Protein AF-A0A8I1QI33-F1 (afdb_monomer_lite)

Radius of gyration: 28.57 Å; chains: 1; bounding box: 33×34×102 Å

Sequence (108 aa):
MLKRHDLADPASDAPAAPLSNGGPPLDDSPRPWGNNGIGNYFEWKAASEKAFNDVPYDIAVMRARRAEAMGLTYREYTLEILERGRYLSAEADAERIAEIKRRRSIRY

pLDDT: mean 82.84, std 18.64, range [38.69, 98.0]

Secondary structure (DSSP, 8-state):
-----PPPP-------------PPPPP-PPPTT-SS--TTHHHHHHHHHHHHTSS-HHHHHHHHHHHHHTT--HHHHHHHHHHH-----TTT-HHHHHHHHHHTT---

Structure (mmCIF, N/CA/C/O backbone):
data_AF-A0A8I1QI33-F1
#
_entry.id   AF-A0A8I1QI33-F1
#
loop_
_atom_site.group_PDB
_atom_site.id
_atom_site.type_symbol
_atom_site.label_atom_id
_atom_site.label_alt_id
_atom_site.label_comp_id
_atom_site.label_asym_id
_atom_site.label_entity_id
_atom_site.label_seq_id
_atom_site.pdbx_PDB_ins_code
_atom_site.Cartn_x
_atom_site.Cartn_y
_atom_site.Cartn_z
_atom_site.occupancy
_atom_site.B_iso_or_equiv
_atom_site.auth_seq_id
_atom_site.auth_comp_id
_atom_site.auth_asym_id
_atom_site.auth_atom_id
_atom_site.pdbx_PDB_model_num
ATOM 1 N N . MET A 1 1 ? 17.260 15.799 -85.345 1.00 40.59 1 MET A N 1
ATOM 2 C CA . MET A 1 1 ? 16.881 17.004 -84.566 1.00 40.59 1 MET A CA 1
ATOM 3 C C . MET A 1 1 ? 15.376 16.920 -84.353 1.00 40.59 1 MET A C 1
ATOM 5 O O . MET A 1 1 ? 14.705 16.694 -85.340 1.00 40.59 1 MET A O 1
ATOM 9 N N . LEU A 1 2 ? 14.770 16.954 -83.168 1.00 43.50 2 LEU A N 1
ATOM 10 C CA . LEU A 1 2 ? 15.168 17.433 -81.844 1.00 43.50 2 LEU A CA 1
ATOM 11 C C . LEU A 1 2 ? 14.480 16.547 -80.775 1.00 43.50 2 LEU A C 1
ATOM 13 O O . LEU A 1 2 ? 13.370 16.065 -80.989 1.00 43.50 2 LEU A O 1
ATOM 17 N N . LYS A 1 3 ? 15.171 16.304 -79.656 1.00 42.88 3 LYS A N 1
ATOM 18 C CA . LYS A 1 3 ? 14.716 15.515 -78.499 1.00 42.88 3 LYS A CA 1
ATOM 19 C C . LYS A 1 3 ? 13.576 16.220 -77.755 1.00 42.88 3 LYS A C 1
ATOM 21 O O . LYS A 1 3 ? 13.636 17.429 -77.562 1.00 42.88 3 LYS A O 1
ATOM 26 N N . ARG A 1 4 ? 12.616 15.428 -77.264 1.00 47.25 4 ARG A N 1
ATOM 27 C CA . ARG A 1 4 ? 11.704 15.801 -76.173 1.00 47.25 4 ARG A CA 1
ATOM 28 C C . ARG A 1 4 ? 12.523 16.030 -74.902 1.00 47.25 4 ARG A C 1
ATOM 30 O O . ARG A 1 4 ? 13.232 15.117 -74.487 1.00 47.25 4 ARG A O 1
ATOM 37 N N . HIS A 1 5 ? 12.413 17.210 -74.310 1.00 38.69 5 HIS A N 1
ATOM 38 C CA . HIS A 1 5 ? 12.788 17.479 -72.924 1.00 38.69 5 HIS A CA 1
ATOM 39 C C . HIS A 1 5 ? 11.817 18.532 -72.397 1.00 38.69 5 HIS A C 1
ATOM 41 O O . HIS A 1 5 ? 12.081 19.726 -72.505 1.00 38.69 5 HIS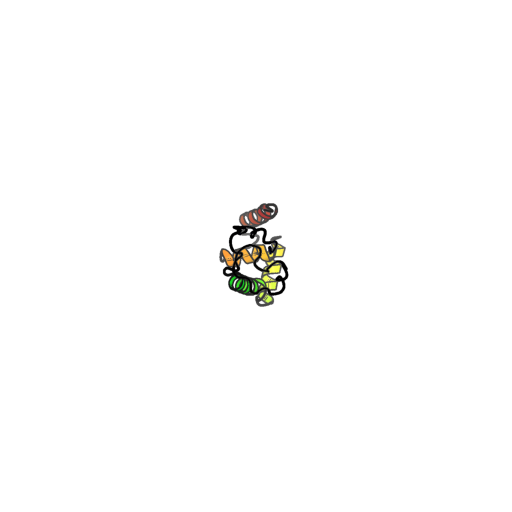 A O 1
ATOM 47 N N . ASP A 1 6 ? 10.688 18.068 -71.865 1.00 47.09 6 ASP A N 1
ATOM 48 C CA . ASP A 1 6 ? 9.920 18.874 -70.927 1.00 47.09 6 ASP A CA 1
ATOM 49 C C . ASP A 1 6 ? 10.583 18.766 -69.554 1.00 47.09 6 ASP A C 1
ATOM 51 O O . ASP A 1 6 ? 11.074 17.712 -69.137 1.00 47.09 6 ASP A O 1
ATOM 55 N N . LEU A 1 7 ? 10.704 19.939 -68.952 1.00 47.28 7 LEU A N 1
ATOM 56 C CA . LEU A 1 7 ? 11.522 20.281 -67.807 1.00 47.28 7 LEU A CA 1
ATOM 57 C C . LEU A 1 7 ? 10.964 19.690 -66.509 1.00 47.28 7 LEU A C 1
ATOM 59 O O . LEU A 1 7 ? 9.762 19.515 -66.346 1.00 47.28 7 LEU A O 1
ATOM 63 N N . ALA A 1 8 ? 11.899 19.396 -65.609 1.00 43.12 8 ALA A N 1
ATOM 64 C CA . ALA A 1 8 ? 11.711 18.858 -64.273 1.00 43.12 8 ALA A CA 1
ATOM 65 C C . ALA A 1 8 ? 10.612 19.560 -63.452 1.00 43.12 8 ALA A C 1
ATOM 67 O O . ALA A 1 8 ? 10.561 20.789 -63.400 1.00 43.12 8 ALA A O 1
ATOM 68 N N . ASP A 1 9 ? 9.825 18.753 -62.735 1.00 46.47 9 ASP A N 1
ATOM 69 C CA . ASP A 1 9 ? 9.007 19.185 -61.601 1.00 46.47 9 ASP A CA 1
ATOM 70 C C . ASP A 1 9 ? 9.900 19.857 -60.540 1.00 46.47 9 ASP A C 1
ATOM 72 O O . ASP A 1 9 ? 10.849 19.228 -60.049 1.00 46.47 9 ASP A O 1
ATOM 76 N N . PRO A 1 10 ? 9.643 21.121 -60.159 1.00 42.53 10 PRO A N 1
ATOM 77 C CA . PRO A 1 10 ? 10.389 21.755 -59.090 1.00 42.53 10 PRO A CA 1
ATOM 78 C C . PRO A 1 10 ? 9.958 21.171 -57.742 1.00 42.53 10 PRO A C 1
ATOM 80 O O . PRO A 1 10 ? 8.815 21.312 -57.321 1.00 42.53 10 PRO A O 1
ATOM 83 N N . ALA A 1 11 ? 10.922 20.514 -57.097 1.00 46.47 11 ALA A N 1
ATOM 84 C CA . ALA A 1 11 ? 11.117 20.434 -55.653 1.00 46.47 11 ALA A CA 1
ATOM 85 C C . ALA A 1 11 ? 9.843 20.569 -54.797 1.00 46.47 11 ALA A C 1
ATOM 87 O O . ALA A 1 11 ? 9.443 21.655 -54.383 1.00 46.47 11 ALA A O 1
ATOM 88 N N . SER A 1 12 ? 9.267 19.413 -54.467 1.00 46.31 12 SER A N 1
ATOM 89 C CA . SER A 1 12 ? 8.430 19.220 -53.283 1.00 46.31 12 SER A CA 1
ATOM 90 C C . SER A 1 12 ? 9.197 19.699 -52.043 1.00 46.31 12 SER A C 1
ATOM 92 O O . SER A 1 12 ? 10.023 18.966 -51.498 1.00 46.31 12 SER A O 1
ATOM 94 N N . ASP A 1 13 ? 8.897 20.920 -51.605 1.00 51.16 13 ASP A N 1
ATOM 95 C CA . ASP A 1 13 ? 9.412 21.598 -50.408 1.00 51.16 13 ASP A CA 1
ATOM 96 C C . ASP A 1 13 ? 8.796 21.002 -49.120 1.00 51.16 13 ASP A C 1
ATOM 98 O O . ASP A 1 13 ? 8.253 21.688 -48.254 1.00 51.16 13 ASP A O 1
ATOM 102 N N . ALA A 1 14 ? 8.808 19.672 -49.014 1.00 53.59 14 ALA A N 1
ATOM 103 C CA . ALA A 1 14 ? 8.375 18.965 -47.819 1.00 53.59 14 ALA A CA 1
ATOM 104 C C . ALA A 1 14 ? 9.534 18.961 -46.807 1.00 53.59 14 ALA A C 1
ATOM 106 O O . ALA A 1 14 ? 10.651 18.583 -47.175 1.00 53.59 14 ALA A O 1
ATOM 107 N N . PRO A 1 15 ? 9.309 19.359 -45.540 1.00 48.44 15 PRO A N 1
ATOM 108 C CA . PRO A 1 15 ? 10.368 19.383 -44.541 1.00 48.44 15 PRO A CA 1
ATOM 109 C C . PRO A 1 15 ? 10.948 17.975 -44.399 1.00 48.44 15 PRO A C 1
ATOM 111 O O . PRO A 1 15 ? 10.203 17.011 -44.219 1.00 48.44 15 PRO A O 1
ATOM 114 N N . ALA A 1 16 ? 12.274 17.866 -44.519 1.00 54.56 16 ALA A N 1
ATOM 115 C CA . ALA A 1 16 ? 12.988 16.600 -44.441 1.00 54.56 16 ALA A CA 1
ATOM 116 C C . ALA A 1 16 ? 12.542 15.833 -43.191 1.00 54.56 16 ALA A C 1
ATOM 118 O O . ALA A 1 16 ? 12.742 16.289 -42.062 1.00 54.56 16 ALA A O 1
ATOM 119 N N . ALA A 1 17 ? 11.911 14.676 -43.407 1.00 58.97 17 ALA A N 1
ATOM 120 C CA . ALA A 1 17 ? 11.598 13.755 -42.331 1.00 58.97 17 ALA A CA 1
ATOM 121 C C . ALA A 1 17 ? 12.895 13.472 -41.551 1.00 58.97 17 ALA A C 1
ATOM 123 O O . ALA A 1 17 ? 13.953 13.329 -42.179 1.00 58.97 17 ALA A O 1
ATOM 124 N N . PRO A 1 18 ? 12.848 13.425 -40.207 1.00 60.91 18 PRO A N 1
ATOM 125 C CA . PRO A 1 18 ? 14.032 13.150 -39.405 1.00 60.91 18 PRO A CA 1
ATOM 126 C C . PRO A 1 18 ? 14.703 11.884 -39.942 1.00 60.91 18 PRO A C 1
ATOM 128 O O . PRO A 1 18 ? 14.021 10.887 -40.174 1.00 60.91 18 PRO A O 1
ATOM 131 N N . LEU A 1 19 ? 16.012 11.981 -40.206 1.00 59.03 19 LEU A N 1
ATOM 132 C CA . LEU A 1 19 ? 16.848 10.975 -40.869 1.00 59.03 19 LEU A CA 1
ATOM 133 C C . LEU A 1 19 ? 16.505 9.562 -40.374 1.00 59.03 19 LEU A C 1
ATOM 135 O O . LEU A 1 19 ? 16.950 9.138 -39.310 1.00 59.03 19 LEU A O 1
ATOM 139 N N . SER A 1 20 ? 15.691 8.850 -41.151 1.00 69.88 20 SER A N 1
ATOM 140 C CA . SER A 1 20 ? 15.297 7.472 -40.883 1.00 69.88 20 SER A CA 1
ATOM 141 C C . SER A 1 20 ? 16.130 6.558 -41.771 1.00 69.88 20 SER A C 1
ATOM 143 O O . SER A 1 20 ? 16.287 6.807 -42.965 1.00 69.88 20 SER A O 1
ATOM 145 N N . ASN A 1 21 ? 16.681 5.494 -41.195 1.00 80.81 21 ASN A N 1
ATOM 146 C CA . ASN A 1 21 ? 17.572 4.540 -41.858 1.00 80.81 21 ASN A CA 1
ATOM 147 C C . ASN A 1 21 ? 16.853 3.584 -42.835 1.00 80.81 21 ASN A C 1
ATOM 149 O O . ASN A 1 21 ? 17.419 2.555 -43.197 1.00 80.81 21 ASN A O 1
ATOM 153 N N . GLY A 1 22 ? 15.617 3.889 -43.252 1.00 78.81 22 GLY A N 1
ATOM 154 C CA . GLY A 1 22 ? 14.832 3.058 -44.175 1.00 78.81 22 GLY A CA 1
ATOM 155 C C . GLY A 1 22 ? 14.530 1.653 -43.642 1.00 78.81 22 GLY A C 1
ATOM 156 O O . GLY A 1 22 ? 14.171 0.769 -44.417 1.00 78.81 22 GLY A O 1
ATOM 157 N N . GLY A 1 23 ? 14.713 1.433 -42.336 1.00 81.75 23 GLY A N 1
ATOM 158 C CA . GLY A 1 23 ? 14.397 0.170 -41.687 1.00 81.75 23 GLY A CA 1
ATOM 159 C C . GLY A 1 23 ? 12.889 -0.095 -41.682 1.00 81.75 23 GLY A C 1
ATOM 160 O O . GLY A 1 23 ? 12.100 0.838 -41.859 1.00 81.75 23 GLY A O 1
ATOM 161 N N . PRO A 1 24 ? 12.471 -1.356 -41.468 1.00 80.69 24 PRO A N 1
ATOM 162 C CA . PRO A 1 24 ? 11.069 -1.678 -41.245 1.00 80.69 24 PRO A CA 1
ATOM 163 C C . PRO A 1 24 ? 10.478 -0.751 -40.173 1.00 80.69 24 PRO A C 1
ATOM 165 O O . PRO A 1 24 ? 11.180 -0.454 -39.197 1.00 80.69 24 PRO A O 1
ATOM 168 N N . PRO A 1 25 ? 9.225 -0.288 -40.333 1.00 75.81 25 PRO A N 1
ATOM 169 C CA . PRO A 1 25 ? 8.575 0.506 -39.303 1.00 75.81 25 PRO A CA 1
ATOM 170 C C . PRO A 1 25 ? 8.636 -0.259 -37.981 1.00 75.81 25 PRO A C 1
ATOM 172 O O . PRO A 1 25 ? 8.402 -1.470 -37.941 1.00 75.81 25 PRO A O 1
ATOM 175 N N . LEU A 1 26 ? 9.014 0.444 -36.914 1.00 72.38 26 LEU A N 1
ATOM 176 C CA . LEU A 1 26 ? 8.964 -0.134 -35.580 1.00 72.38 26 LEU A CA 1
ATOM 177 C C . LEU A 1 26 ? 7.503 -0.458 -35.264 1.00 72.38 26 LEU A C 1
ATOM 179 O O . LEU A 1 26 ? 6.611 0.309 -35.615 1.00 72.38 26 LEU A O 1
ATOM 183 N N . ASP A 1 27 ? 7.274 -1.603 -34.628 1.00 74.81 27 ASP A N 1
ATOM 184 C CA . ASP A 1 27 ? 5.955 -1.946 -34.109 1.00 74.81 27 ASP A CA 1
ATOM 185 C C . ASP A 1 27 ? 5.510 -0.862 -33.114 1.00 74.81 27 ASP A C 1
ATOM 187 O O . ASP A 1 27 ? 6.219 -0.578 -32.143 1.00 74.81 27 ASP A O 1
ATOM 191 N N . ASP A 1 28 ? 4.334 -0.276 -33.347 1.00 70.50 28 ASP A N 1
ATOM 192 C CA . ASP A 1 28 ? 3.699 0.737 -32.493 1.00 70.50 28 ASP A CA 1
ATOM 193 C C . ASP A 1 28 ? 3.104 0.126 -31.211 1.00 70.50 28 ASP A C 1
ATOM 195 O O . ASP A 1 28 ? 2.162 0.661 -30.615 1.00 70.50 28 ASP A O 1
ATOM 199 N N . SER A 1 29 ? 3.646 -1.010 -30.762 1.00 74.44 29 SER A N 1
ATOM 200 C CA . SER A 1 29 ? 3.275 -1.617 -29.493 1.00 74.44 29 SER A CA 1
ATOM 201 C C . SER A 1 29 ? 3.353 -0.561 -28.387 1.00 74.44 29 SER A C 1
ATOM 203 O O . SER A 1 29 ? 4.363 0.154 -28.276 1.00 74.44 29 SER A O 1
ATOM 205 N N . PRO A 1 30 ? 2.285 -0.407 -27.580 1.00 80.44 30 PRO A N 1
ATOM 206 C CA . PRO A 1 30 ? 2.222 0.644 -26.585 1.00 80.44 30 PRO A CA 1
ATOM 207 C C . PRO A 1 30 ? 3.414 0.510 -25.649 1.00 80.44 30 PRO A C 1
ATOM 209 O O . PRO A 1 30 ? 3.602 -0.498 -24.963 1.00 80.44 30 PRO A O 1
ATOM 212 N N . ARG A 1 31 ? 4.242 1.555 -25.636 1.00 85.81 31 ARG A N 1
ATOM 213 C CA . ARG A 1 31 ? 5.441 1.567 -24.807 1.00 85.81 31 ARG A CA 1
ATOM 214 C C . ARG A 1 31 ? 5.029 1.439 -23.341 1.00 85.81 31 ARG A C 1
ATOM 216 O O . ARG A 1 31 ? 4.054 2.070 -22.931 1.00 85.81 31 ARG A O 1
ATOM 223 N N . PRO A 1 32 ? 5.782 0.696 -22.515 1.00 87.62 32 PRO A N 1
ATOM 224 C CA . PRO A 1 32 ? 5.398 0.473 -21.123 1.00 87.62 32 PRO A CA 1
ATOM 225 C C . PRO A 1 32 ? 5.410 1.759 -20.275 1.00 87.62 32 PRO A C 1
ATOM 227 O O . PRO A 1 32 ? 4.739 1.815 -19.247 1.00 87.62 32 PRO A O 1
ATOM 230 N N . TRP A 1 33 ? 6.120 2.804 -20.720 1.00 87.50 33 TRP A N 1
ATOM 231 C CA . TRP A 1 33 ? 6.114 4.156 -20.138 1.00 87.50 33 TRP A CA 1
ATOM 232 C C . TRP A 1 33 ? 5.087 5.117 -20.773 1.00 87.50 33 TRP A C 1
ATOM 234 O O . TRP A 1 33 ? 5.024 6.292 -20.413 1.00 87.50 33 TRP A O 1
ATOM 244 N N . GLY A 1 34 ? 4.263 4.632 -21.705 1.00 86.31 34 GLY A N 1
ATOM 245 C CA . GLY A 1 34 ? 3.203 5.393 -22.362 1.00 86.31 34 GLY A CA 1
ATOM 246 C C . GLY A 1 34 ? 3.684 6.397 -23.416 1.00 86.31 34 GLY A C 1
ATOM 247 O O . GLY A 1 34 ? 4.793 6.314 -23.952 1.00 86.31 34 GLY A O 1
ATOM 248 N N . ASN A 1 35 ? 2.800 7.351 -23.727 1.00 83.00 35 ASN A N 1
ATOM 249 C CA . ASN A 1 35 ? 3.005 8.362 -24.776 1.00 83.00 35 ASN A CA 1
ATOM 250 C C . ASN A 1 35 ? 4.008 9.451 -24.378 1.00 83.00 35 ASN A C 1
ATOM 252 O O . ASN A 1 35 ? 4.542 10.146 -25.241 1.00 83.00 35 ASN A O 1
ATOM 256 N N . ASN A 1 36 ? 4.275 9.587 -23.081 1.00 77.19 36 ASN A N 1
ATOM 257 C CA . ASN A 1 36 ? 5.301 10.487 -22.579 1.00 77.19 36 ASN A CA 1
ATOM 258 C C . ASN A 1 36 ? 6.702 9.924 -22.891 1.00 77.19 36 ASN A C 1
ATOM 260 O O . ASN A 1 36 ? 6.865 8.773 -23.307 1.00 77.19 36 ASN A O 1
ATOM 264 N N . GLY A 1 37 ? 7.738 10.746 -22.726 1.00 81.50 37 GLY A N 1
ATOM 265 C CA . GLY A 1 37 ? 9.120 10.264 -22.785 1.00 81.50 37 GLY A CA 1
ATOM 266 C C . GLY A 1 37 ? 9.397 9.212 -21.703 1.00 81.50 37 GLY A C 1
ATOM 267 O O . GLY A 1 37 ? 8.686 9.142 -2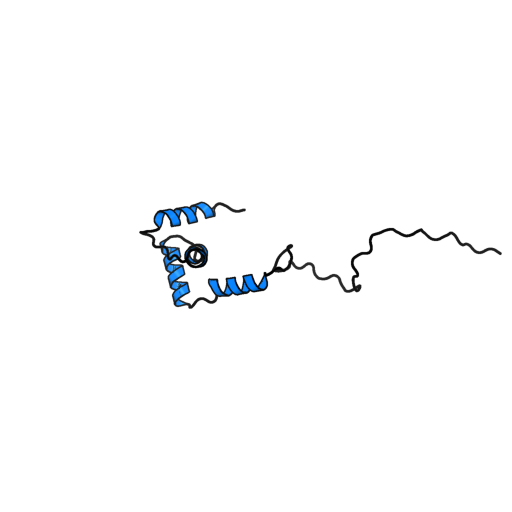0.704 1.00 81.50 37 GLY A O 1
ATOM 268 N N . ILE A 1 38 ? 10.452 8.413 -21.891 1.00 89.44 38 ILE A N 1
ATOM 269 C CA . ILE A 1 38 ? 10.830 7.335 -20.959 1.00 89.44 38 ILE A CA 1
ATOM 270 C C . ILE A 1 38 ? 11.092 7.836 -19.532 1.00 89.44 38 ILE A C 1
ATOM 272 O O . ILE A 1 38 ? 10.789 7.136 -18.568 1.00 89.44 38 ILE A O 1
ATOM 276 N N . GLY A 1 39 ? 11.608 9.064 -19.401 1.00 89.50 39 GLY A N 1
ATOM 277 C CA . GLY A 1 39 ? 11.881 9.702 -18.116 1.00 89.50 39 GLY A CA 1
ATOM 278 C C . GLY A 1 39 ? 12.678 8.788 -17.184 1.00 89.50 39 GLY A C 1
ATOM 279 O O . GLY A 1 39 ? 13.674 8.198 -17.587 1.00 89.50 39 GLY A O 1
ATOM 280 N N . ASN A 1 40 ? 12.196 8.665 -15.952 1.00 92.62 40 ASN A N 1
ATOM 281 C CA . ASN A 1 40 ? 12.704 7.784 -14.900 1.00 92.62 40 ASN A CA 1
ATOM 282 C C . ASN A 1 40 ? 11.794 6.559 -14.680 1.00 92.62 40 ASN A C 1
ATOM 284 O O . ASN A 1 40 ? 11.614 6.091 -13.552 1.00 92.62 40 ASN A O 1
ATOM 288 N N . TYR A 1 41 ? 11.130 6.088 -15.741 1.00 92.31 41 TYR A N 1
ATOM 289 C CA . TYR A 1 41 ? 10.123 5.033 -15.642 1.00 92.31 41 TYR A CA 1
ATOM 290 C C . TYR A 1 41 ? 10.671 3.755 -15.005 1.00 92.31 41 TYR A C 1
ATOM 292 O O . TYR A 1 41 ? 10.001 3.157 -14.164 1.00 92.31 41 TYR A O 1
ATOM 300 N N . PHE A 1 42 ? 11.873 3.323 -15.390 1.00 94.00 42 PHE A N 1
ATOM 301 C CA . PHE A 1 42 ? 12.429 2.063 -14.902 1.00 94.00 42 PHE A CA 1
ATOM 302 C C . PHE A 1 42 ? 12.853 2.152 -13.438 1.00 94.00 42 PHE A C 1
ATOM 304 O O . PHE A 1 42 ? 12.598 1.220 -12.679 1.00 94.00 42 PHE A O 1
ATOM 311 N N . GLU A 1 43 ? 13.422 3.280 -13.019 1.00 95.62 43 GLU A N 1
ATOM 312 C CA . GLU A 1 43 ? 13.774 3.543 -11.626 1.00 95.62 43 GLU A CA 1
ATOM 313 C C . GLU A 1 43 ? 12.517 3.603 -10.756 1.00 95.62 43 GLU A C 1
ATOM 315 O O . GLU A 1 43 ? 12.458 2.966 -9.703 1.00 95.62 43 GLU A O 1
ATOM 320 N N . TRP A 1 44 ? 11.479 4.308 -11.219 1.00 93.25 44 TRP A N 1
ATOM 321 C CA . TRP A 1 44 ? 10.184 4.351 -10.543 1.00 93.25 44 TRP A CA 1
ATOM 322 C C . TRP A 1 44 ? 9.542 2.963 -10.458 1.00 93.25 44 TRP A C 1
ATOM 324 O O . TRP A 1 44 ? 9.071 2.569 -9.390 1.00 93.25 44 TRP A O 1
ATOM 334 N N . LYS A 1 45 ? 9.548 2.201 -11.557 1.00 94.19 45 LYS A N 1
ATOM 335 C CA . LYS A 1 45 ? 8.983 0.850 -11.609 1.00 94.19 45 LYS A CA 1
ATOM 336 C C . LYS A 1 45 ? 9.700 -0.073 -10.628 1.00 94.19 45 LYS A C 1
ATOM 338 O O . LYS A 1 45 ? 9.032 -0.722 -9.830 1.00 94.19 45 LYS A O 1
ATOM 343 N N . ALA A 1 46 ? 11.032 -0.083 -10.639 1.00 95.69 46 ALA A N 1
ATOM 344 C CA . ALA A 1 46 ? 11.835 -0.892 -9.727 1.00 95.69 46 ALA A CA 1
ATOM 345 C C . ALA A 1 46 ? 11.604 -0.497 -8.258 1.00 95.69 46 ALA A C 1
ATOM 347 O O . ALA A 1 46 ? 11.437 -1.362 -7.399 1.00 95.69 46 ALA A O 1
ATOM 348 N N . ALA A 1 47 ? 11.531 0.803 -7.958 1.00 94.44 47 ALA A N 1
ATOM 349 C CA . ALA A 1 47 ? 11.222 1.283 -6.612 1.00 94.44 47 ALA A CA 1
ATOM 350 C C . ALA A 1 47 ? 9.806 0.877 -6.165 1.00 94.44 47 ALA A C 1
ATOM 352 O O . ALA A 1 47 ? 9.614 0.469 -5.020 1.00 94.44 47 ALA A O 1
ATOM 353 N N . SER A 1 48 ? 8.828 0.943 -7.071 1.00 93.06 48 SER A N 1
ATOM 354 C CA . SER A 1 48 ? 7.450 0.512 -6.827 1.00 93.06 48 SER A CA 1
ATOM 355 C C . SER A 1 48 ? 7.376 -0.995 -6.563 1.00 93.06 48 SER A C 1
ATOM 357 O O . SER A 1 48 ? 6.829 -1.419 -5.546 1.00 93.06 48 SER A O 1
ATOM 359 N N . GLU A 1 49 ? 7.994 -1.818 -7.411 1.00 94.19 49 GLU A N 1
ATOM 360 C CA . GLU A 1 49 ? 8.073 -3.268 -7.201 1.00 94.19 49 GLU A CA 1
ATOM 361 C C . GLU A 1 49 ? 8.729 -3.597 -5.861 1.00 94.19 49 GLU A C 1
ATOM 363 O O . GLU A 1 49 ? 8.186 -4.392 -5.095 1.00 94.19 49 GLU A O 1
ATOM 368 N N . LYS A 1 50 ? 9.826 -2.918 -5.516 1.00 94.38 50 LYS A N 1
ATOM 369 C CA . LYS A 1 50 ? 10.489 -3.117 -4.228 1.00 94.38 50 LYS A CA 1
ATOM 370 C C . LYS A 1 50 ? 9.588 -2.773 -3.039 1.00 94.38 50 LYS A C 1
ATOM 372 O O . LYS A 1 50 ? 9.571 -3.474 -2.035 1.00 94.38 50 LYS A O 1
ATOM 377 N N . ALA A 1 51 ? 8.833 -1.683 -3.139 1.00 91.81 51 ALA A N 1
ATOM 378 C CA . ALA A 1 51 ? 8.002 -1.199 -2.043 1.00 91.81 51 ALA A CA 1
ATOM 379 C C . ALA A 1 51 ? 6.725 -2.030 -1.824 1.00 91.81 51 ALA A C 1
ATOM 381 O O . ALA A 1 51 ? 6.247 -2.128 -0.688 1.00 91.81 51 ALA A O 1
ATOM 382 N N . PHE A 1 52 ? 6.162 -2.600 -2.894 1.00 91.00 52 PHE A N 1
ATOM 383 C CA . PHE A 1 52 ? 4.875 -3.298 -2.848 1.00 91.00 52 PHE A CA 1
ATOM 384 C C . PHE A 1 52 ? 4.985 -4.821 -2.959 1.00 91.00 52 PHE A C 1
ATOM 386 O O . PHE A 1 52 ? 4.215 -5.508 -2.284 1.00 91.00 52 PHE A O 1
ATOM 393 N N . ASN A 1 53 ? 5.916 -5.332 -3.768 1.00 91.00 53 ASN A N 1
ATOM 394 C CA . ASN A 1 53 ? 6.011 -6.749 -4.131 1.00 91.00 53 ASN A CA 1
ATOM 395 C C . ASN A 1 53 ? 7.197 -7.454 -3.452 1.00 91.00 53 ASN A C 1
ATOM 397 O O . ASN A 1 53 ? 7.051 -8.601 -3.046 1.00 91.00 53 ASN A O 1
ATOM 401 N N . ASP A 1 54 ? 8.335 -6.774 -3.276 1.00 94.75 54 ASP A N 1
ATOM 402 C CA . ASP A 1 54 ? 9.526 -7.310 -2.586 1.00 94.75 54 ASP A CA 1
ATOM 403 C C . ASP A 1 54 ? 9.501 -7.012 -1.075 1.00 94.75 54 ASP A C 1
ATOM 405 O O . ASP A 1 54 ? 10.433 -6.471 -0.477 1.00 94.75 54 ASP A O 1
ATOM 409 N N . VAL A 1 55 ? 8.365 -7.304 -0.444 1.00 94.06 55 VAL A N 1
ATOM 410 C CA . VAL A 1 55 ? 8.165 -7.127 0.997 1.00 94.06 55 VAL A CA 1
ATOM 411 C C . VAL A 1 55 ? 8.213 -8.505 1.659 1.00 94.06 55 VAL A C 1
ATOM 413 O O . VAL A 1 55 ? 7.565 -9.422 1.151 1.00 94.06 55 VAL A O 1
ATOM 416 N N . PRO A 1 56 ? 8.908 -8.683 2.806 1.00 96.56 56 PRO A N 1
ATOM 417 C CA . PRO A 1 56 ? 8.898 -9.955 3.522 1.00 96.56 56 PRO A CA 1
ATOM 418 C C . PRO A 1 56 ? 7.470 -10.453 3.763 1.00 96.56 56 PRO A C 1
ATOM 420 O O . PRO A 1 56 ? 6.602 -9.677 4.174 1.00 96.56 56 PRO A O 1
ATOM 423 N N . TYR A 1 57 ? 7.238 -11.747 3.527 1.00 96.31 57 TYR A N 1
ATOM 424 C CA . TYR A 1 57 ? 5.901 -12.347 3.516 1.00 96.31 57 TYR A CA 1
ATOM 425 C C . TYR A 1 57 ? 5.077 -12.000 4.765 1.00 96.31 57 TYR A C 1
ATOM 427 O O . TYR A 1 57 ? 3.951 -11.517 4.647 1.00 96.31 57 TYR A O 1
ATOM 435 N N . ASP A 1 58 ? 5.659 -12.141 5.957 1.00 98.00 58 ASP A N 1
ATOM 436 C CA . ASP A 1 58 ? 4.966 -11.861 7.220 1.00 98.00 58 ASP A CA 1
ATOM 437 C C . ASP A 1 58 ? 4.518 -10.398 7.334 1.00 98.00 58 ASP A C 1
ATOM 439 O O . ASP A 1 58 ? 3.428 -10.102 7.832 1.00 98.00 58 ASP A O 1
ATOM 443 N N . ILE A 1 59 ? 5.323 -9.469 6.812 1.00 96.44 59 ILE A N 1
ATOM 444 C CA . ILE A 1 59 ? 4.996 -8.042 6.782 1.00 96.44 59 ILE A CA 1
ATOM 445 C C . ILE A 1 59 ? 3.868 -7.777 5.785 1.00 96.44 59 ILE A C 1
ATOM 447 O O . ILE A 1 59 ? 2.944 -7.022 6.103 1.00 96.44 59 ILE A O 1
ATOM 451 N N . ALA A 1 60 ? 3.903 -8.406 4.608 1.00 96.56 60 ALA A N 1
ATOM 452 C CA . ALA A 1 60 ? 2.840 -8.287 3.614 1.00 96.56 60 ALA A CA 1
ATOM 453 C C . ALA A 1 60 ? 1.502 -8.825 4.158 1.00 96.56 60 ALA A C 1
ATOM 455 O O . ALA A 1 60 ? 0.486 -8.131 4.087 1.00 96.56 60 ALA A O 1
ATOM 456 N N . VAL A 1 61 ? 1.508 -10.001 4.797 1.00 97.88 61 VAL A N 1
ATOM 457 C CA . VAL A 1 61 ? 0.324 -10.603 5.435 1.00 97.88 61 VAL A CA 1
ATOM 458 C C . VAL A 1 61 ? -0.206 -9.724 6.565 1.00 97.88 61 VAL A C 1
ATOM 460 O O . VAL A 1 61 ? -1.410 -9.475 6.643 1.00 97.88 61 VAL A O 1
ATOM 463 N N . MET A 1 62 ? 0.671 -9.211 7.430 1.00 97.00 62 MET A N 1
ATOM 464 C CA . MET A 1 62 ? 0.280 -8.295 8.503 1.00 97.00 62 MET A CA 1
ATOM 465 C C . MET A 1 62 ? -0.393 -7.033 7.943 1.00 97.00 62 MET A C 1
ATOM 467 O O . MET A 1 62 ? -1.456 -6.638 8.427 1.00 97.00 62 MET A O 1
ATOM 471 N N . ARG A 1 63 ? 0.196 -6.405 6.917 1.00 97.25 63 ARG A N 1
ATOM 472 C CA . ARG A 1 63 ? -0.379 -5.226 6.248 1.00 97.25 63 ARG A CA 1
ATOM 473 C C . ARG A 1 63 ? -1.732 -5.547 5.613 1.00 97.25 63 ARG A C 1
ATOM 475 O O . ARG A 1 63 ? -2.660 -4.762 5.776 1.00 97.25 63 ARG A O 1
ATOM 482 N N . ALA A 1 64 ? -1.867 -6.696 4.952 1.00 97.25 64 ALA A N 1
ATOM 483 C CA . ALA A 1 64 ? -3.120 -7.130 4.338 1.00 97.25 64 ALA A CA 1
ATOM 484 C C . ALA A 1 64 ? -4.234 -7.332 5.377 1.00 97.25 64 ALA A C 1
ATOM 486 O O . ALA A 1 64 ? -5.312 -6.768 5.218 1.00 97.25 64 ALA A O 1
ATOM 487 N N . ARG A 1 65 ? -3.954 -8.038 6.481 1.00 97.88 65 ARG A N 1
ATOM 488 C CA . ARG A 1 65 ? -4.919 -8.249 7.577 1.00 97.88 65 ARG A CA 1
ATOM 489 C C . ARG A 1 65 ? -5.366 -6.939 8.219 1.00 97.88 65 ARG A C 1
ATOM 491 O O . ARG A 1 65 ? -6.542 -6.758 8.513 1.00 97.88 65 ARG A O 1
ATOM 498 N N . ARG A 1 66 ? -4.434 -6.006 8.434 1.00 97.56 66 ARG A N 1
ATOM 499 C CA . ARG A 1 66 ? -4.762 -4.678 8.972 1.00 97.56 66 ARG A CA 1
ATOM 500 C C . ARG A 1 66 ? -5.615 -3.876 7.997 1.00 97.56 66 ARG A C 1
ATOM 502 O O . ARG A 1 66 ? -6.610 -3.288 8.411 1.00 97.56 66 ARG A O 1
ATOM 509 N N . ALA A 1 67 ? -5.252 -3.879 6.716 1.00 97.69 67 ALA A N 1
ATOM 510 C CA . ALA A 1 67 ? -6.040 -3.226 5.681 1.00 97.69 67 ALA A CA 1
ATOM 511 C C . ALA A 1 67 ? -7.474 -3.779 5.660 1.00 97.69 67 ALA A C 1
ATOM 513 O O . ALA A 1 67 ? -8.421 -3.002 5.755 1.00 97.69 67 ALA A O 1
ATOM 514 N N . GLU A 1 68 ? -7.627 -5.105 5.648 1.00 97.50 68 GLU A N 1
ATOM 515 C CA . GLU A 1 68 ? -8.920 -5.793 5.685 1.00 97.50 68 GLU A CA 1
ATOM 516 C C . GLU A 1 68 ? -9.751 -5.407 6.916 1.00 97.50 68 GLU A C 1
ATOM 518 O O . GLU A 1 68 ? -10.900 -4.993 6.762 1.00 97.50 68 GLU A O 1
ATOM 523 N N . ALA A 1 69 ? -9.161 -5.428 8.117 1.00 96.88 69 ALA A N 1
ATOM 524 C CA . ALA A 1 69 ? -9.840 -5.037 9.356 1.00 96.88 69 ALA A CA 1
ATOM 525 C C . ALA A 1 69 ? -10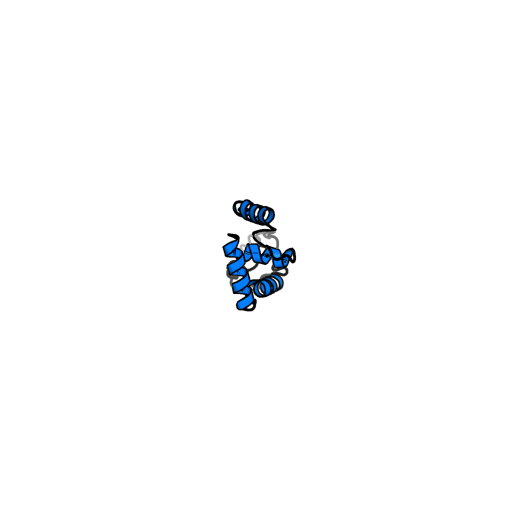.392 -3.598 9.318 1.00 96.88 69 ALA A C 1
ATOM 527 O O . ALA A 1 69 ? -11.423 -3.303 9.916 1.00 96.88 69 ALA A O 1
ATOM 528 N N . MET A 1 70 ? -9.733 -2.699 8.582 1.00 96.38 70 MET A N 1
ATOM 529 C CA . MET A 1 70 ? -10.166 -1.310 8.391 1.00 96.38 70 MET A CA 1
ATOM 530 C C . MET A 1 70 ? -11.030 -1.115 7.136 1.00 96.38 70 MET A C 1
ATOM 532 O O . MET A 1 70 ? -11.494 -0.003 6.868 1.00 96.38 70 MET A O 1
ATOM 536 N N . GLY A 1 71 ? -11.271 -2.161 6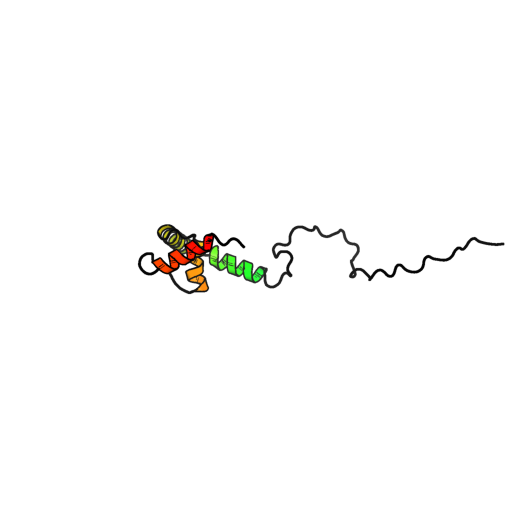.341 1.00 96.19 71 GLY A N 1
ATOM 537 C CA . GLY A 1 71 ? -11.940 -2.080 5.040 1.00 96.19 71 GLY A CA 1
ATOM 538 C C . GLY A 1 71 ? -11.156 -1.267 4.002 1.00 96.19 71 GLY A C 1
ATOM 539 O O . GLY A 1 71 ? -11.755 -0.641 3.120 1.00 96.19 71 GLY A O 1
ATOM 540 N N . LEU A 1 72 ? -9.832 -1.216 4.140 1.00 96.88 72 LEU A N 1
ATOM 541 C CA . LEU A 1 72 ? -8.878 -0.623 3.208 1.00 96.88 72 LEU A CA 1
ATOM 542 C C . LEU A 1 72 ? -8.329 -1.688 2.252 1.00 96.88 72 LEU A C 1
ATOM 544 O O . LEU A 1 72 ? -8.271 -2.871 2.572 1.00 96.88 72 LEU A O 1
ATOM 548 N N . THR A 1 73 ? -7.891 -1.267 1.072 1.00 96.50 73 THR A N 1
ATOM 549 C CA . THR A 1 73 ? -7.075 -2.121 0.204 1.00 96.50 73 THR A CA 1
ATOM 550 C C . THR A 1 73 ? -5.645 -2.175 0.739 1.00 96.50 73 THR A C 1
ATOM 552 O O . THR A 1 73 ? -5.173 -1.231 1.380 1.00 96.50 73 THR A O 1
ATOM 555 N N . TYR A 1 74 ? -4.917 -3.252 0.425 1.00 96.00 74 TYR A N 1
ATOM 556 C CA . TYR A 1 74 ? -3.493 -3.369 0.765 1.00 96.00 74 TYR A CA 1
ATOM 557 C C . TYR A 1 74 ? -2.699 -2.137 0.318 1.00 96.00 74 TYR A C 1
ATOM 559 O O . TYR A 1 74 ? -1.870 -1.619 1.067 1.00 96.00 74 TYR A O 1
ATOM 567 N N . ARG A 1 75 ? -2.986 -1.636 -0.889 1.00 95.12 75 ARG A N 1
ATOM 568 C CA . ARG A 1 75 ? -2.299 -0.481 -1.465 1.00 95.12 75 ARG A CA 1
ATOM 569 C C . ARG A 1 75 ? -2.595 0.805 -0.698 1.00 95.12 75 ARG A C 1
ATOM 571 O O . ARG A 1 75 ? -1.659 1.525 -0.382 1.00 95.12 75 ARG A O 1
ATOM 578 N N . GLU A 1 76 ? -3.855 1.075 -0.363 1.00 96.12 76 GLU A N 1
ATOM 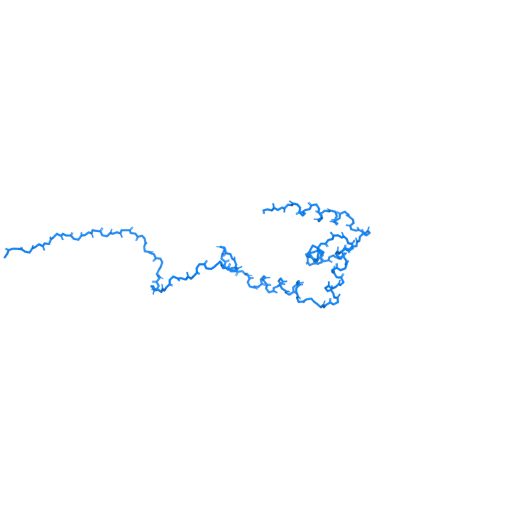579 C CA . GLU A 1 76 ? -4.234 2.252 0.436 1.00 96.12 76 GLU A CA 1
ATOM 580 C C . GLU A 1 76 ? -3.566 2.242 1.814 1.00 96.12 76 GLU A C 1
ATOM 582 O O . GLU A 1 76 ? -2.973 3.239 2.208 1.00 96.12 76 GLU A O 1
ATOM 587 N N . TYR A 1 77 ? -3.600 1.108 2.520 1.00 97.38 77 TYR A N 1
ATOM 588 C CA . TYR A 1 77 ? -2.942 0.986 3.822 1.00 97.38 77 TYR A CA 1
ATOM 589 C C . TYR A 1 77 ? -1.419 1.147 3.710 1.00 97.38 77 TYR A C 1
ATOM 591 O O . TYR A 1 77 ? -0.794 1.852 4.498 1.00 97.38 77 TYR A O 1
ATOM 599 N N . THR A 1 78 ? -0.812 0.516 2.704 1.00 96.94 78 THR A N 1
ATOM 600 C CA . THR A 1 78 ? 0.639 0.572 2.494 1.00 96.94 78 THR A CA 1
ATOM 601 C C . THR A 1 78 ? 1.106 1.981 2.122 1.00 96.94 78 THR A C 1
ATOM 603 O O . THR A 1 78 ? 2.176 2.388 2.564 1.00 96.94 78 THR A O 1
ATOM 606 N N . LEU A 1 79 ? 0.310 2.763 1.386 1.00 96.12 79 LEU A N 1
ATOM 607 C CA . LEU A 1 79 ? 0.641 4.160 1.077 1.00 96.12 79 LEU A CA 1
ATOM 608 C C . LEU A 1 79 ? 0.687 5.056 2.319 1.00 96.12 79 LEU A C 1
ATOM 610 O O . LEU A 1 79 ? 1.517 5.959 2.377 1.00 96.12 79 LEU A O 1
ATOM 614 N N . GLU A 1 80 ? -0.125 4.796 3.342 1.00 96.88 80 GLU A N 1
ATOM 615 C CA . GLU A 1 80 ? -0.028 5.541 4.606 1.00 96.88 80 GLU A CA 1
ATOM 616 C C . GLU A 1 80 ? 1.302 5.270 5.325 1.00 96.88 80 GLU A C 1
ATOM 618 O O . GLU A 1 80 ? 1.880 6.169 5.936 1.00 96.88 80 GLU A O 1
ATOM 623 N N . ILE A 1 81 ? 1.858 4.068 5.169 1.00 96.00 81 ILE A N 1
ATOM 624 C CA . ILE A 1 81 ? 3.187 3.742 5.693 1.00 96.00 81 ILE A CA 1
ATOM 625 C C . ILE A 1 81 ? 4.277 4.383 4.828 1.00 96.00 81 ILE A C 1
ATOM 627 O O . ILE A 1 81 ? 5.190 5.003 5.363 1.00 96.00 81 ILE A O 1
ATOM 631 N N . LEU A 1 82 ? 4.204 4.235 3.504 1.00 94.75 82 LEU A N 1
ATOM 632 C CA . LEU A 1 82 ? 5.283 4.646 2.601 1.00 94.75 82 LEU A CA 1
ATOM 633 C C . LEU A 1 82 ? 5.374 6.166 2.417 1.00 94.75 82 LEU A C 1
ATOM 635 O O . LEU A 1 82 ? 6.477 6.700 2.383 1.00 94.75 82 LEU A O 1
ATOM 639 N N . GLU A 1 83 ? 4.243 6.865 2.300 1.00 93.69 83 GLU A N 1
ATOM 640 C CA . GLU A 1 83 ? 4.227 8.318 2.072 1.00 93.69 83 GLU A CA 1
ATOM 641 C C . GLU A 1 83 ? 4.236 9.113 3.379 1.00 93.69 83 GLU A C 1
ATOM 643 O O . GLU A 1 83 ? 4.839 10.181 3.449 1.00 93.69 83 GLU A O 1
ATOM 648 N N . ARG A 1 84 ? 3.538 8.621 4.412 1.00 94.88 84 ARG A N 1
ATOM 649 C CA . ARG A 1 84 ? 3.314 9.364 5.668 1.00 94.88 84 ARG A CA 1
ATOM 650 C C . ARG A 1 84 ? 4.076 8.782 6.854 1.00 94.88 84 ARG A C 1
ATOM 652 O O . ARG A 1 84 ? 4.089 9.402 7.913 1.00 94.88 84 ARG A O 1
ATOM 659 N N . GLY A 1 85 ? 4.688 7.606 6.709 1.00 95.81 85 GLY A N 1
ATOM 660 C CA . GLY A 1 85 ? 5.407 6.943 7.797 1.00 95.81 85 GLY A CA 1
ATOM 661 C C . GLY A 1 85 ? 4.502 6.438 8.922 1.00 95.81 85 GLY A C 1
ATOM 662 O O . GLY A 1 85 ? 4.991 6.201 10.025 1.00 95.81 85 GLY A O 1
ATOM 663 N N . ARG A 1 86 ? 3.188 6.296 8.689 1.00 94.12 86 ARG A N 1
ATOM 664 C CA . ARG A 1 86 ? 2.207 6.018 9.746 1.00 94.12 86 ARG A CA 1
ATOM 665 C C . ARG A 1 86 ? 1.535 4.665 9.556 1.00 94.12 86 ARG A C 1
ATOM 667 O O . ARG A 1 86 ? 0.999 4.355 8.496 1.00 94.12 86 ARG A O 1
ATOM 674 N N . TYR A 1 87 ? 1.502 3.884 10.631 1.00 95.44 87 TYR A N 1
ATOM 675 C CA . TYR A 1 87 ? 0.649 2.705 10.727 1.00 95.44 87 TYR A CA 1
ATOM 676 C C . TYR A 1 87 ? -0.727 3.132 11.224 1.00 95.44 87 TYR A C 1
ATOM 678 O O . TYR A 1 87 ? -0.827 3.674 12.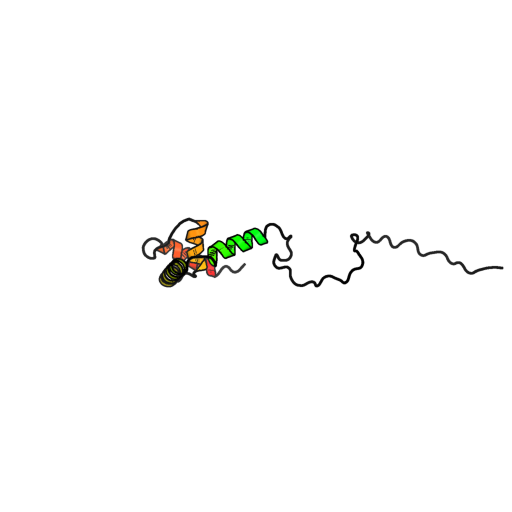322 1.00 95.44 87 TYR A O 1
ATOM 686 N N . LEU A 1 88 ? -1.770 2.883 10.430 1.00 96.06 88 LEU A N 1
ATOM 687 C CA . LEU A 1 88 ? -3.137 3.153 10.871 1.00 96.06 88 LEU A CA 1
ATOM 688 C C . LEU A 1 88 ? -3.612 2.105 11.887 1.00 96.06 88 LEU A C 1
ATOM 690 O O . LEU A 1 88 ? -3.255 0.924 11.764 1.00 96.06 88 LEU A O 1
ATOM 694 N N . SER A 1 89 ? -4.458 2.530 12.825 1.00 94.81 89 SER A N 1
ATOM 695 C CA . SER A 1 89 ? -5.311 1.669 13.652 1.00 94.81 89 SER A CA 1
ATOM 696 C C . SER A 1 89 ? -6.784 2.074 13.537 1.00 94.81 89 SER A C 1
ATOM 698 O O . SER A 1 89 ? -7.111 3.239 13.319 1.00 94.81 89 SER A O 1
ATOM 700 N N . ALA A 1 90 ? -7.700 1.112 13.675 1.00 92.12 90 ALA A N 1
ATOM 701 C CA . ALA A 1 90 ? -9.132 1.382 13.524 1.00 92.12 90 ALA A CA 1
ATOM 702 C C . ALA A 1 90 ? -9.659 2.343 14.605 1.00 92.12 90 ALA A C 1
ATOM 704 O O . ALA A 1 90 ? -10.559 3.138 14.341 1.00 92.12 90 ALA A O 1
ATOM 705 N N . GLU A 1 91 ? -9.074 2.287 15.802 1.00 91.44 91 GLU A N 1
ATOM 706 C CA . GLU A 1 91 ? -9.501 3.048 16.972 1.00 91.44 91 GLU A CA 1
ATOM 707 C C . GLU A 1 91 ? -9.037 4.506 16.915 1.00 91.44 91 GLU A C 1
ATOM 709 O O . GLU A 1 91 ? -9.802 5.406 17.252 1.00 91.44 91 GLU A O 1
ATOM 714 N N . ALA A 1 92 ? -7.793 4.750 16.492 1.00 94.44 92 ALA A N 1
ATOM 715 C CA . ALA A 1 92 ? -7.200 6.087 16.510 1.00 94.44 92 ALA A CA 1
ATOM 716 C C . ALA A 1 92 ? -7.382 6.848 15.188 1.00 94.44 92 ALA A C 1
ATOM 718 O O . ALA A 1 92 ? -7.325 8.076 15.179 1.00 94.44 92 ALA A O 1
ATOM 719 N N . ASP A 1 93 ? -7.599 6.142 14.072 1.00 96.50 93 ASP A N 1
ATOM 720 C CA . ASP A 1 93 ? -7.550 6.720 12.723 1.00 96.50 93 ASP A CA 1
ATOM 721 C C . ASP A 1 93 ? -8.885 6.697 11.973 1.00 96.50 93 ASP A C 1
ATOM 723 O O . ASP A 1 93 ? -8.911 6.787 10.742 1.00 96.50 93 ASP A O 1
ATOM 727 N N . ALA A 1 94 ? -10.009 6.601 12.686 1.00 96.69 94 ALA A N 1
ATOM 728 C CA . ALA A 1 94 ? -11.337 6.487 12.081 1.00 96.69 94 ALA A CA 1
ATOM 729 C C . ALA A 1 94 ? -11.622 7.581 11.029 1.00 96.69 94 ALA A C 1
ATOM 731 O O . ALA A 1 94 ? -12.112 7.286 9.935 1.00 96.69 94 ALA A O 1
ATOM 732 N N . GLU A 1 95 ? -11.254 8.834 11.312 1.00 96.88 95 GLU A N 1
ATOM 733 C CA . GLU A 1 95 ? -11.445 9.961 10.389 1.00 96.88 95 GLU A CA 1
ATOM 734 C C . GLU A 1 95 ? -10.600 9.830 9.116 1.00 96.88 95 GLU A C 1
ATOM 736 O O . GLU A 1 95 ? -11.111 10.022 8.006 1.00 96.88 95 GLU A O 1
ATOM 741 N N . ARG A 1 96 ? -9.325 9.446 9.261 1.00 96.31 96 ARG A N 1
ATOM 742 C CA . ARG A 1 96 ? -8.398 9.256 8.138 1.00 96.31 96 ARG A CA 1
ATOM 743 C C . ARG A 1 96 ? -8.829 8.081 7.266 1.00 96.31 96 ARG A C 1
ATOM 745 O O . ARG A 1 96 ? -8.856 8.199 6.042 1.00 96.31 96 ARG A O 1
ATOM 752 N N . ILE A 1 97 ? -9.233 6.971 7.881 1.00 97.00 97 ILE A N 1
ATOM 753 C CA . ILE A 1 97 ? -9.773 5.797 7.183 1.00 97.00 97 ILE A CA 1
ATOM 754 C C . ILE A 1 97 ? -11.023 6.189 6.384 1.00 97.00 97 ILE A C 1
ATOM 756 O O . ILE A 1 97 ? -11.161 5.806 5.218 1.00 97.00 97 ILE A O 1
ATOM 760 N N . ALA A 1 98 ? -11.922 6.978 6.977 1.00 96.25 98 ALA A N 1
ATOM 761 C CA . ALA A 1 98 ? -13.111 7.469 6.289 1.00 96.25 98 ALA A CA 1
ATOM 762 C C . ALA A 1 98 ? -12.753 8.389 5.108 1.00 96.25 98 ALA A C 1
ATOM 764 O O . ALA A 1 98 ? -13.368 8.284 4.047 1.00 96.25 98 ALA A O 1
ATOM 765 N N . GLU A 1 99 ? -11.745 9.252 5.249 1.00 95.62 99 GLU A N 1
ATOM 766 C CA . GLU A 1 99 ? -11.246 10.098 4.160 1.00 95.62 99 GLU A CA 1
ATOM 767 C C . GLU A 1 99 ? -10.709 9.275 2.984 1.00 95.62 99 GLU A C 1
ATOM 769 O O . GLU A 1 99 ? -11.105 9.514 1.841 1.00 95.62 99 GLU A O 1
ATOM 774 N N . ILE A 1 100 ? -9.868 8.275 3.259 1.00 95.12 100 ILE A N 1
ATOM 775 C CA . ILE A 1 100 ? -9.321 7.375 2.235 1.00 95.12 100 ILE A CA 1
ATOM 776 C C . ILE A 1 100 ? -10.466 6.702 1.470 1.00 95.12 100 ILE A C 1
ATOM 778 O O . ILE A 1 100 ? -10.506 6.747 0.240 1.00 95.12 100 ILE A O 1
ATOM 782 N N . LYS A 1 101 ? -11.454 6.158 2.191 1.00 94.94 101 LYS A N 1
ATOM 783 C CA . LYS A 1 101 ? -12.626 5.515 1.582 1.00 94.94 101 LYS A CA 1
ATOM 784 C C . LYS A 1 101 ? -13.441 6.478 0.716 1.00 94.94 101 LYS A C 1
ATOM 786 O O . LYS A 1 101 ? -13.849 6.088 -0.375 1.00 94.94 101 LYS A O 1
ATOM 791 N N . ARG A 1 102 ? -13.648 7.728 1.154 1.00 94.56 102 ARG A N 1
ATOM 792 C CA . ARG A 1 102 ? -14.370 8.751 0.371 1.00 94.56 102 ARG A CA 1
ATOM 793 C C . ARG A 1 102 ? -13.683 9.071 -0.957 1.00 94.56 102 ARG A C 1
ATOM 795 O O . ARG A 1 102 ? -14.365 9.343 -1.936 1.00 94.56 102 ARG A O 1
ATOM 802 N N . ARG A 1 103 ? -12.349 9.016 -1.020 1.00 91.81 103 ARG A N 1
ATOM 803 C CA . ARG A 1 103 ? -11.596 9.331 -2.248 1.00 91.81 103 ARG A CA 1
ATOM 804 C C . ARG A 1 103 ? -11.671 8.239 -3.318 1.00 91.81 103 ARG A C 1
ATOM 806 O O . ARG A 1 103 ? -11.372 8.531 -4.471 1.00 91.81 103 ARG A O 1
ATOM 813 N N . ARG A 1 104 ? -12.114 7.019 -2.986 1.00 88.75 104 ARG A N 1
ATOM 814 C CA . ARG A 1 104 ? -12.208 5.892 -3.939 1.00 88.75 104 ARG A CA 1
ATOM 815 C C . ARG A 1 104 ? -13.091 6.171 -5.151 1.00 88.75 104 ARG A C 1
ATOM 817 O O . ARG A 1 104 ? -12.851 5.611 -6.215 1.00 88.75 104 ARG A O 1
ATOM 824 N N . SER A 1 105 ? -14.125 6.995 -4.994 1.00 71.88 105 SER A N 1
ATOM 825 C CA . SER A 1 105 ? -15.063 7.306 -6.077 1.00 71.88 105 SER A CA 1
ATOM 826 C C . SER A 1 105 ? -14.521 8.328 -7.076 1.00 71.88 105 SER A C 1
ATOM 828 O O . SER A 1 105 ? -15.141 8.533 -8.117 1.00 71.88 105 SER A O 1
ATOM 830 N N . ILE A 1 106 ? -13.382 8.965 -6.790 1.00 61.03 106 ILE A N 1
ATOM 831 C CA . ILE A 1 106 ? -12.748 9.913 -7.704 1.00 61.03 106 ILE A CA 1
ATOM 832 C C . ILE A 1 106 ? -11.930 9.101 -8.716 1.00 61.03 106 ILE A C 1
ATOM 834 O O . ILE A 1 106 ? -10.731 8.888 -8.546 1.00 61.03 106 ILE A O 1
ATOM 838 N N . ARG A 1 107 ? -12.601 8.593 -9.756 1.00 47.81 107 ARG A N 1
ATOM 839 C CA . ARG A 1 107 ? -11.927 8.186 -10.995 1.00 47.81 107 ARG A CA 1
ATOM 840 C C . ARG A 1 107 ? -11.668 9.454 -11.811 1.00 47.81 107 ARG A C 1
ATOM 842 O O . ARG A 1 107 ? -12.627 10.142 -12.149 1.00 47.81 107 ARG A O 1
ATOM 849 N N . TYR A 1 108 ? -10.395 9.767 -12.042 1.00 47.34 108 TYR A N 1
ATOM 850 C CA . TYR A 1 108 ? -9.962 10.746 -13.044 1.00 47.34 108 TYR A CA 1
ATOM 851 C C . TYR A 1 108 ? -9.982 10.115 -14.434 1.00 47.34 108 TYR A C 1
ATOM 853 O O . TYR A 1 108 ? -9.717 8.890 -14.509 1.00 47.34 108 TYR A O 1
#

Foldseek 3Di:
DDDDDDDDDPDPPDPDDPDDPPDDDDPVPADPCGPDPPPCVVVVVVVVCCQQPVDPPVVLVVLCVQCVVLVHHSVLQSCCCVVVVDHDDCVPCVVVSVVSVVCPPPDD